Protein AF-A0A345RFU4-F1 (afdb_monomer_lite)

pLDDT: mean 73.64, std 19.82, range [38.19, 93.81]

Foldseek 3Di:
DDDDDDDDDDDDDDDDDDPDPDDDPDDPPPPPDDPDDPFDWWKKWKQAPVRDTDIDTDTDVLVVLVVQQLVVAQVADWCVVVPDPCSPVSVVVVVVRVFDKDWDWDADDPPDTDTTIGIHGNIHMDTDDPPPPPDD

Sequence (136 aa):
MDGGQMETPARRQPQPGLDGRYANAAGSSDIAQAAGRAKRAWLYHVTTECGELFTIEAEGRDTWALDQPREAGPKGCIPIKQPASRWSTYVHELRGMGIPINTEMFSYSGAYSGHHARYTLACDVSLSVLQERSAA

Structure (mmCIF, N/CA/C/O backbone):
data_AF-A0A345RFU4-F1
#
_entry.id   AF-A0A345RFU4-F1
#
loop_
_atom_site.group_PDB
_atom_site.id
_atom_site.type_symbol
_atom_site.label_atom_id
_atom_site.label_alt_id
_atom_site.label_comp_id
_atom_site.label_asym_id
_atom_site.label_entity_id
_atom_site.label_seq_id
_atom_site.pdbx_PDB_ins_code
_atom_site.Cartn_x
_atom_site.Cartn_y
_atom_site.Cartn_z
_atom_site.occupancy
_atom_site.B_iso_or_equiv
_atom_site.auth_seq_id
_atom_site.auth_comp_id
_atom_site.auth_asym_id
_atom_site.auth_atom_id
_atom_site.pdbx_PDB_model_num
ATOM 1 N N . MET A 1 1 ? 11.451 -22.404 -82.677 1.00 42.59 1 MET A N 1
ATOM 2 C CA . MET A 1 1 ? 11.634 -21.345 -81.663 1.00 42.59 1 MET A CA 1
ATOM 3 C C . MET A 1 1 ? 10.607 -21.645 -80.592 1.00 42.59 1 MET A C 1
ATOM 5 O O . MET A 1 1 ? 9.444 -21.321 -80.767 1.00 42.59 1 MET A O 1
ATOM 9 N N . ASP A 1 2 ? 11.018 -22.462 -79.627 1.00 45.69 2 ASP A N 1
ATOM 10 C CA . ASP A 1 2 ? 10.149 -23.149 -78.669 1.00 45.69 2 ASP A CA 1
ATOM 11 C C . ASP A 1 2 ? 9.950 -22.258 -77.436 1.00 45.69 2 ASP A C 1
ATOM 13 O O . ASP A 1 2 ? 10.921 -21.809 -76.823 1.00 45.69 2 ASP A O 1
ATOM 17 N N . GLY A 1 3 ? 8.697 -21.898 -77.161 1.00 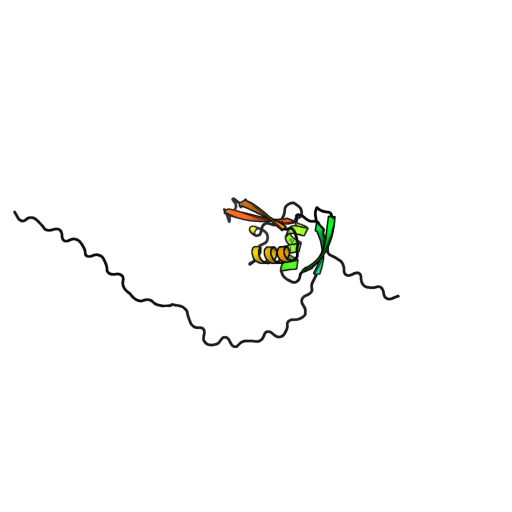43.09 3 GLY A N 1
ATOM 18 C CA . GLY A 1 3 ? 8.317 -21.013 -76.065 1.00 43.09 3 GLY A CA 1
ATOM 19 C C . GLY A 1 3 ? 8.277 -21.784 -74.752 1.00 43.09 3 GLY A C 1
ATOM 20 O O . GLY A 1 3 ? 7.376 -22.589 -74.537 1.00 43.09 3 GLY A O 1
ATOM 21 N N . GLY A 1 4 ? 9.244 -21.514 -73.875 1.00 41.91 4 GLY A N 1
ATOM 22 C CA . GLY A 1 4 ? 9.344 -22.130 -72.555 1.00 41.91 4 GLY A CA 1
ATOM 23 C C . GLY A 1 4 ? 8.130 -21.825 -71.676 1.00 41.91 4 GLY A C 1
ATOM 24 O O . GLY A 1 4 ? 7.918 -20.689 -71.253 1.00 41.91 4 GLY A O 1
ATOM 25 N N . GLN A 1 5 ? 7.350 -22.863 -71.385 1.00 47.44 5 GLN A N 1
ATOM 26 C CA . GLN A 1 5 ? 6.369 -22.889 -70.305 1.00 47.44 5 GLN A CA 1
ATOM 27 C C . GLN A 1 5 ? 7.110 -22.761 -68.965 1.00 47.44 5 GLN A C 1
ATOM 29 O O . GLN A 1 5 ? 7.959 -23.585 -68.633 1.00 47.44 5 GLN A O 1
ATOM 34 N N . MET A 1 6 ? 6.805 -21.714 -68.200 1.00 44.16 6 MET A N 1
ATOM 35 C CA . MET A 1 6 ? 7.296 -21.545 -66.835 1.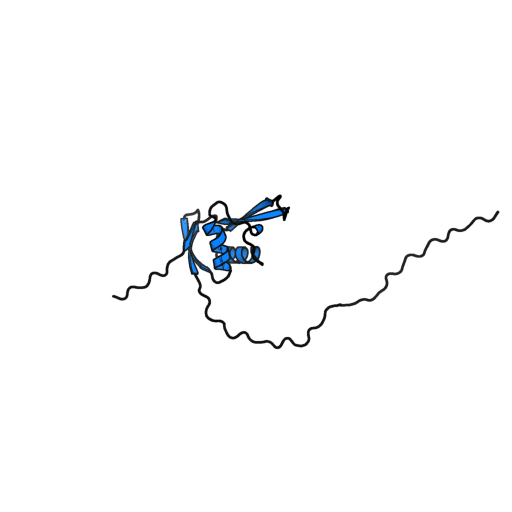00 44.16 6 MET A CA 1
ATOM 36 C C . MET A 1 6 ? 6.292 -22.213 -65.893 1.00 44.16 6 MET A C 1
ATOM 38 O O . MET A 1 6 ? 5.210 -21.681 -65.645 1.00 44.16 6 MET A O 1
ATOM 42 N N . GLU A 1 7 ? 6.622 -23.408 -65.406 1.00 46.38 7 GLU A N 1
ATOM 43 C CA . GLU A 1 7 ? 5.782 -24.106 -64.437 1.00 46.38 7 GLU A CA 1
ATOM 44 C C . GLU A 1 7 ? 5.755 -23.341 -63.106 1.00 46.38 7 GLU A C 1
ATOM 46 O O . GLU A 1 7 ? 6.780 -22.964 -62.536 1.00 46.38 7 GLU A O 1
ATOM 51 N N . THR A 1 8 ? 4.543 -23.080 -62.619 1.00 54.72 8 THR A N 1
ATOM 52 C CA . THR A 1 8 ? 4.282 -22.428 -61.332 1.00 54.72 8 THR A CA 1
ATOM 53 C C . THR A 1 8 ? 4.580 -23.422 -60.205 1.00 54.72 8 THR A C 1
ATOM 55 O O . THR A 1 8 ? 4.043 -24.531 -60.245 1.00 54.72 8 THR A O 1
ATOM 58 N N . PRO A 1 9 ? 5.377 -23.091 -59.170 1.00 49.75 9 PRO A N 1
ATOM 59 C CA . PRO A 1 9 ? 5.608 -24.035 -58.088 1.00 49.75 9 PRO A CA 1
ATOM 60 C C . PRO A 1 9 ? 4.321 -24.242 -57.283 1.00 49.75 9 PRO A C 1
ATOM 62 O O . PRO A 1 9 ? 3.679 -23.294 -56.825 1.00 49.75 9 PRO A O 1
ATOM 65 N N . ALA A 1 10 ? 3.962 -25.512 -57.107 1.00 47.50 10 ALA A N 1
ATOM 66 C CA . ALA A 1 10 ? 2.822 -25.947 -56.322 1.00 47.50 10 ALA A CA 1
ATOM 67 C C . ALA A 1 10 ? 2.855 -25.356 -54.901 1.00 47.50 10 ALA A C 1
ATOM 69 O O . ALA A 1 10 ? 3.868 -25.381 -54.196 1.00 47.50 10 ALA A O 1
ATOM 70 N N . ARG A 1 11 ? 1.700 -24.840 -54.472 1.00 42.56 11 ARG A N 1
ATOM 71 C CA . ARG A 1 11 ? 1.416 -24.368 -53.113 1.00 42.56 11 ARG A CA 1
ATOM 72 C C . ARG A 1 11 ? 1.774 -25.480 -52.117 1.00 42.56 11 ARG A C 1
ATOM 74 O O . ARG A 1 11 ? 1.175 -26.552 -52.157 1.00 42.56 11 ARG A O 1
ATOM 81 N N . ARG A 1 12 ? 2.761 -25.242 -51.242 1.00 44.19 12 ARG A N 1
ATOM 82 C CA . ARG A 1 12 ? 3.144 -26.195 -50.187 1.00 44.19 12 ARG A CA 1
ATOM 83 C C . ARG A 1 12 ? 1.913 -26.540 -49.344 1.00 44.19 12 ARG A C 1
ATOM 85 O O . ARG A 1 12 ? 1.294 -25.655 -48.757 1.00 44.19 12 ARG A O 1
ATOM 92 N N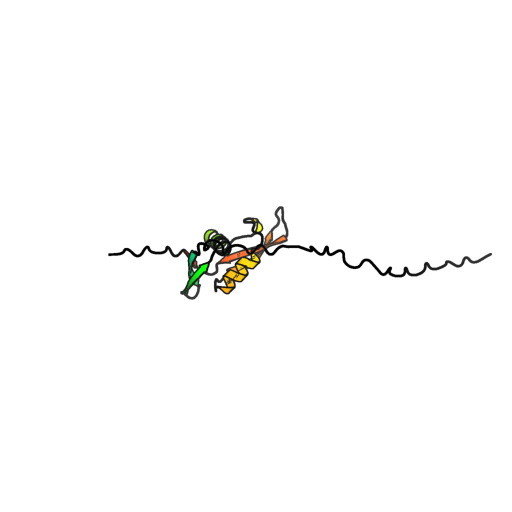 . GLN A 1 13 ? 1.579 -27.824 -49.303 1.00 45.38 13 GLN A N 1
ATOM 93 C CA . GLN A 1 13 ? 0.603 -28.402 -48.383 1.00 45.38 13 GLN A CA 1
ATOM 94 C C . GLN A 1 13 ? 1.076 -28.152 -46.933 1.00 45.38 13 GLN A C 1
ATOM 96 O O . GLN A 1 13 ? 2.264 -28.355 -46.658 1.00 45.38 13 GLN A O 1
ATOM 101 N N . PRO A 1 14 ? 0.211 -27.718 -45.998 1.00 46.22 14 PRO A N 1
ATOM 102 C CA . PRO A 1 14 ? 0.546 -27.718 -44.578 1.00 46.22 14 PRO A CA 1
ATOM 103 C C . PRO A 1 14 ? 0.763 -29.163 -44.119 1.00 46.22 14 PRO A C 1
ATOM 105 O O . PRO A 1 14 ? -0.099 -30.012 -44.331 1.00 46.22 14 PRO A O 1
ATOM 108 N N . GLN A 1 15 ? 1.912 -29.451 -43.508 1.00 45.50 15 GLN A N 1
ATOM 109 C CA . GLN A 1 15 ? 2.145 -30.741 -42.859 1.00 45.50 15 GLN A CA 1
ATOM 110 C C . GLN A 1 15 ? 1.264 -30.824 -41.601 1.00 45.50 15 GLN A C 1
ATOM 112 O O . GLN A 1 15 ? 1.359 -29.928 -40.758 1.00 45.50 15 GLN A O 1
ATOM 117 N N . PRO A 1 16 ? 0.416 -31.852 -41.439 1.00 45.69 16 PRO A N 1
ATOM 118 C CA . PRO A 1 16 ? -0.255 -32.102 -40.177 1.00 45.69 16 PRO A CA 1
ATOM 119 C C . PRO A 1 16 ? 0.680 -32.904 -39.264 1.00 45.69 16 PRO A C 1
ATOM 121 O O . PRO A 1 16 ? 1.239 -33.917 -39.677 1.00 45.69 16 PRO A O 1
ATOM 124 N N . GLY A 1 17 ? 0.822 -32.459 -38.017 1.00 44.56 17 GLY A N 1
ATOM 125 C CA . GLY A 1 17 ? 1.398 -33.266 -36.942 1.00 44.56 17 GLY A CA 1
ATOM 126 C C . GLY A 1 17 ? 2.680 -32.706 -36.337 1.00 44.56 17 GLY A C 1
ATOM 127 O O . GLY A 1 17 ? 3.773 -32.955 -36.830 1.00 44.56 17 GLY A O 1
ATOM 128 N N . LEU A 1 18 ? 2.520 -32.023 -35.205 1.00 46.00 18 LEU A N 1
ATOM 129 C CA . LEU A 1 18 ? 3.391 -32.132 -34.032 1.00 46.00 18 LEU A CA 1
ATOM 130 C C . LEU A 1 18 ? 2.539 -31.705 -32.829 1.00 46.00 18 LEU A C 1
ATOM 132 O O . LEU A 1 18 ? 2.665 -30.604 -32.295 1.00 46.00 18 LEU A O 1
ATOM 136 N N . ASP A 1 19 ? 1.598 -32.577 -32.470 1.00 38.19 19 ASP A N 1
ATOM 137 C CA . ASP A 1 19 ? 0.805 -32.452 -31.255 1.00 38.19 19 ASP A CA 1
ATOM 138 C C . ASP A 1 19 ? 1.714 -32.449 -30.017 1.00 38.19 19 ASP A C 1
ATOM 140 O O . ASP A 1 19 ? 2.583 -33.303 -29.847 1.00 38.19 19 ASP A O 1
ATOM 144 N N . GLY A 1 20 ? 1.486 -31.460 -29.152 1.00 42.88 20 GLY A N 1
ATOM 145 C CA . GLY A 1 20 ? 1.653 -31.567 -27.705 1.00 42.88 20 GLY A CA 1
ATOM 146 C C . GLY A 1 20 ? 3.032 -31.959 -27.173 1.00 42.88 20 GLY A C 1
ATOM 147 O O . GLY A 1 20 ? 3.215 -33.058 -26.661 1.00 42.88 20 GLY A O 1
ATOM 148 N N . ARG A 1 21 ? 3.970 -31.006 -27.107 1.00 46.03 21 ARG A N 1
ATOM 149 C CA . ARG A 1 21 ? 5.083 -31.078 -26.140 1.00 46.03 21 ARG A CA 1
ATOM 150 C C . ARG A 1 21 ? 4.662 -30.486 -24.792 1.00 46.03 21 ARG A C 1
ATOM 152 O O . ARG A 1 21 ? 5.194 -29.467 -24.367 1.00 46.03 21 ARG A O 1
ATOM 159 N N . TYR A 1 22 ? 3.720 -31.139 -24.119 1.00 39.00 22 TYR A N 1
ATOM 160 C CA . TYR A 1 22 ? 3.527 -30.964 -22.679 1.00 39.00 22 TYR A CA 1
ATOM 161 C C . TYR A 1 22 ? 3.946 -32.265 -22.004 1.00 39.00 22 TYR A C 1
ATOM 163 O O . TYR A 1 22 ? 3.342 -33.314 -22.213 1.00 39.00 22 TYR A O 1
ATOM 171 N N . ALA A 1 23 ? 5.037 -32.211 -21.245 1.00 44.31 23 ALA A N 1
ATOM 172 C CA . ALA A 1 23 ? 5.458 -33.327 -20.417 1.00 44.31 23 ALA A CA 1
ATOM 173 C C . ALA A 1 23 ? 4.390 -33.558 -19.336 1.00 44.31 23 ALA A C 1
ATOM 175 O O . ALA A 1 23 ? 4.177 -32.698 -18.484 1.00 44.31 23 ALA A O 1
ATOM 176 N N . ASN A 1 24 ? 3.717 -34.708 -19.368 1.00 46.81 24 ASN A N 1
ATOM 177 C CA . ASN A 1 24 ? 2.888 -35.153 -18.253 1.00 46.81 24 ASN A CA 1
ATOM 178 C C . ASN A 1 24 ? 3.825 -35.569 -17.112 1.00 46.81 24 ASN A C 1
ATOM 180 O O . ASN A 1 24 ? 4.429 -36.640 -17.163 1.00 46.81 24 ASN A O 1
ATOM 184 N N . ALA A 1 25 ? 3.973 -34.719 -16.095 1.00 45.19 25 ALA A N 1
ATOM 185 C CA . ALA A 1 25 ? 4.625 -35.098 -14.848 1.00 45.19 25 ALA A CA 1
ATOM 186 C C . ALA A 1 25 ? 3.690 -36.041 -14.073 1.00 45.19 25 ALA A C 1
ATOM 188 O O . ALA A 1 25 ? 2.876 -35.613 -13.258 1.00 45.19 25 ALA A O 1
ATOM 189 N N . ALA A 1 26 ? 3.772 -37.339 -14.366 1.00 44.00 26 ALA A N 1
ATOM 190 C CA . ALA A 1 26 ? 3.196 -38.362 -13.510 1.00 44.00 26 ALA A CA 1
ATOM 191 C C . ALA A 1 26 ? 4.005 -38.405 -12.205 1.00 44.00 26 ALA A C 1
ATOM 193 O O . ALA A 1 26 ? 5.157 -38.833 -12.199 1.00 44.00 26 ALA A O 1
ATOM 194 N N . GLY A 1 27 ? 3.394 -37.938 -11.115 1.00 49.78 27 GLY A N 1
ATOM 195 C CA . GLY A 1 27 ? 3.927 -38.079 -9.762 1.00 49.78 27 GLY A CA 1
ATOM 196 C C . GLY A 1 27 ? 4.447 -36.788 -9.136 1.00 49.78 27 GLY A C 1
ATOM 197 O O . GLY A 1 27 ? 5.622 -36.695 -8.798 1.00 49.78 27 GLY A O 1
ATOM 198 N N . SER A 1 28 ? 3.572 -35.813 -8.887 1.00 43.53 28 SER A N 1
ATOM 199 C CA . SER A 1 28 ? 3.746 -34.979 -7.696 1.00 43.53 28 SER A CA 1
ATOM 200 C C . SER A 1 28 ? 3.008 -35.672 -6.559 1.00 43.53 28 SER A C 1
ATOM 202 O O . SER A 1 28 ? 1.784 -35.588 -6.472 1.00 43.53 28 SER A O 1
ATOM 204 N N . SER A 1 29 ? 3.730 -36.408 -5.715 1.00 46.56 29 SER A N 1
ATOM 205 C CA . SER A 1 29 ? 3.195 -36.771 -4.406 1.00 46.56 29 SER A CA 1
ATOM 206 C C . SER A 1 29 ? 2.767 -35.475 -3.725 1.00 46.56 29 SER A C 1
ATOM 208 O O . SER A 1 29 ? 3.587 -34.570 -3.562 1.00 46.56 29 SER A O 1
ATOM 210 N N . ASP A 1 30 ? 1.481 -35.370 -3.407 1.00 43.06 30 ASP A N 1
ATOM 211 C CA . ASP A 1 30 ? 0.898 -34.263 -2.662 1.00 43.06 30 ASP A CA 1
ATOM 212 C C . ASP A 1 30 ? 1.524 -34.274 -1.260 1.00 43.06 30 ASP A C 1
ATOM 214 O O . ASP A 1 30 ? 1.092 -34.990 -0.354 1.00 43.06 30 ASP A O 1
ATOM 218 N N . ILE A 1 31 ? 2.659 -33.584 -1.108 1.00 49.12 31 ILE A N 1
ATOM 219 C CA . ILE A 1 31 ? 3.227 -33.318 0.206 1.00 49.12 31 ILE A CA 1
ATOM 220 C C . ILE A 1 31 ? 2.309 -32.269 0.812 1.00 49.12 31 ILE A C 1
ATOM 222 O O . ILE A 1 31 ? 2.498 -31.072 0.590 1.00 49.12 31 ILE A O 1
ATOM 226 N N . ALA A 1 32 ? 1.318 -32.735 1.571 1.00 44.53 32 ALA A N 1
ATOM 227 C CA . ALA A 1 32 ? 0.520 -31.886 2.434 1.00 44.53 32 ALA A CA 1
ATOM 228 C C . ALA A 1 32 ? 1.487 -31.030 3.261 1.00 44.53 32 ALA A C 1
ATOM 230 O O . ALA A 1 32 ? 2.219 -31.533 4.119 1.00 44.53 32 ALA A O 1
ATOM 231 N N . GLN A 1 33 ? 1.546 -29.735 2.951 1.00 52.47 33 GLN A N 1
ATOM 232 C CA . GLN A 1 33 ? 2.335 -28.797 3.728 1.00 52.47 33 GLN A CA 1
ATOM 233 C C . GLN A 1 33 ? 1.724 -28.793 5.127 1.00 52.47 33 GLN A C 1
ATOM 235 O O . GLN A 1 33 ? 0.577 -28.384 5.303 1.00 52.47 33 GLN A O 1
ATOM 240 N N . ALA A 1 34 ? 2.467 -29.307 6.112 1.00 47.50 34 ALA A N 1
ATOM 241 C CA . ALA A 1 34 ? 2.091 -29.204 7.514 1.00 47.50 34 ALA A CA 1
ATOM 242 C C . ALA A 1 34 ? 1.674 -27.755 7.792 1.00 47.50 34 ALA A C 1
ATOM 244 O O . ALA A 1 34 ? 2.396 -26.841 7.386 1.00 47.50 34 ALA A O 1
ATOM 245 N N . ALA A 1 35 ? 0.509 -27.560 8.420 1.00 54.19 35 ALA A N 1
ATOM 246 C CA . ALA A 1 35 ? -0.047 -26.242 8.704 1.00 54.19 35 ALA A CA 1
ATOM 247 C C . ALA A 1 35 ? 1.049 -25.351 9.302 1.00 54.19 35 ALA A C 1
ATOM 249 O O . ALA A 1 35 ? 1.531 -25.585 10.413 1.00 54.19 35 ALA A O 1
ATOM 250 N N . GLY A 1 36 ? 1.520 -24.400 8.493 1.00 48.62 36 GLY A N 1
ATOM 251 C CA . GLY A 1 36 ? 2.658 -23.569 8.839 1.00 48.62 36 GLY A CA 1
ATOM 252 C C . GLY A 1 36 ? 2.377 -22.803 10.125 1.00 48.62 36 GLY A C 1
ATOM 253 O O . GLY A 1 36 ? 1.237 -22.443 10.412 1.00 48.62 36 GLY A O 1
ATOM 254 N N . ARG A 1 37 ? 3.434 -22.541 10.899 1.00 56.06 37 ARG A N 1
ATOM 255 C CA . ARG A 1 37 ? 3.410 -21.618 12.041 1.00 56.06 37 ARG A CA 1
ATOM 256 C C . ARG A 1 37 ? 2.585 -20.377 11.684 1.00 56.06 37 ARG A C 1
ATOM 258 O O . ARG A 1 37 ? 2.861 -19.767 10.651 1.00 56.06 37 ARG A O 1
ATOM 265 N N . ALA A 1 38 ? 1.628 -20.012 12.543 1.00 59.59 38 ALA A N 1
ATOM 266 C CA . ALA A 1 38 ? 0.803 -18.816 12.379 1.00 59.59 38 ALA A CA 1
ATOM 267 C C . ALA A 1 38 ? 1.685 -17.630 11.965 1.00 59.59 38 ALA A C 1
ATOM 269 O O . ALA A 1 38 ? 2.653 -17.284 12.657 1.00 59.59 38 ALA A O 1
ATOM 270 N N . LYS A 1 39 ? 1.408 -17.074 10.784 1.00 60.22 39 LYS A N 1
ATOM 271 C CA . LYS A 1 39 ? 2.145 -15.922 10.276 1.00 60.22 39 LYS A CA 1
ATOM 272 C C . LYS A 1 39 ? 1.839 -14.740 11.194 1.00 60.22 39 LYS A C 1
ATOM 274 O O . LYS A 1 39 ? 0.725 -14.592 11.686 1.00 60.22 39 LYS A O 1
ATOM 279 N N . ARG A 1 40 ? 2.849 -13.915 11.470 1.00 69.75 40 ARG A N 1
ATOM 280 C CA . ARG A 1 40 ? 2.654 -12.690 12.253 1.00 69.75 40 ARG A CA 1
ATOM 281 C C . ARG A 1 40 ? 1.886 -11.701 11.374 1.00 69.75 40 ARG A C 1
ATOM 283 O O . ARG A 1 40 ? 2.464 -11.185 10.418 1.00 69.75 40 ARG A O 1
ATOM 290 N N . ALA A 1 41 ? 0.610 -11.497 11.682 1.00 80.88 41 ALA A N 1
ATOM 291 C CA . ALA A 1 41 ? -0.196 -10.433 11.105 1.00 80.88 41 ALA A CA 1
ATOM 292 C C . ALA A 1 41 ? 0.148 -9.104 11.789 1.00 80.88 41 ALA A C 1
ATOM 294 O O . ALA A 1 41 ? 0.394 -9.059 12.998 1.00 80.88 41 ALA A O 1
ATOM 295 N N . TRP A 1 42 ? 0.202 -8.041 10.997 1.00 86.50 42 TRP A N 1
ATOM 296 C CA . TRP A 1 42 ? 0.391 -6.675 11.462 1.00 86.50 42 TRP A CA 1
ATOM 297 C C . TRP A 1 42 ? -0.920 -5.919 11.327 1.00 86.50 42 TRP A C 1
ATOM 299 O O . TRP A 1 42 ? -1.593 -6.014 10.300 1.00 86.50 42 TRP A O 1
ATOM 309 N N . LEU A 1 43 ? -1.256 -5.170 12.373 1.00 91.06 43 LEU A N 1
ATOM 310 C CA . LEU A 1 43 ? -2.457 -4.357 12.436 1.00 91.06 43 LEU A CA 1
ATOM 311 C C . LEU A 1 43 ? -2.111 -2.930 12.002 1.00 91.06 43 LEU A C 1
ATOM 313 O O . LEU A 1 43 ? -1.185 -2.321 12.544 1.00 91.06 43 LEU A O 1
ATOM 317 N N . TYR A 1 44 ? -2.852 -2.390 11.042 1.00 89.88 44 TYR A N 1
ATOM 318 C CA . TYR A 1 44 ? -2.663 -1.032 10.539 1.00 89.88 44 TYR A CA 1
ATOM 319 C C . TYR A 1 44 ? -3.932 -0.216 10.735 1.00 89.88 44 TYR A C 1
ATOM 321 O O . TYR A 1 44 ? -5.029 -0.694 10.457 1.00 89.88 44 TYR A O 1
ATOM 329 N N . HIS A 1 45 ? -3.769 1.028 11.171 1.00 91.38 45 HIS A N 1
ATOM 330 C CA . HIS A 1 45 ? -4.809 2.044 11.122 1.00 91.38 45 HIS A CA 1
ATOM 331 C C . HIS A 1 45 ? -4.671 2.827 9.822 1.00 91.38 45 HIS A C 1
ATOM 333 O O . HIS A 1 45 ? -3.611 3.391 9.539 1.00 91.38 45 HIS A O 1
ATOM 339 N N . VAL A 1 46 ? -5.743 2.851 9.043 1.00 90.50 46 VAL A N 1
ATOM 340 C CA . VAL A 1 46 ? -5.821 3.555 7.768 1.00 90.50 46 VAL A CA 1
ATOM 341 C C . VAL A 1 46 ? -6.766 4.732 7.942 1.00 90.50 46 VAL A C 1
ATOM 343 O O . VAL A 1 46 ? -7.927 4.540 8.296 1.00 90.50 46 VAL A O 1
ATOM 346 N N . THR A 1 47 ? -6.261 5.940 7.699 1.00 91.38 47 THR A N 1
ATOM 347 C CA . THR A 1 47 ? -7.058 7.171 7.697 1.00 91.38 47 THR A CA 1
ATOM 348 C C . THR A 1 47 ? -7.212 7.649 6.263 1.00 91.38 47 THR A C 1
ATOM 350 O O . THR A 1 47 ? -6.234 8.049 5.624 1.00 91.38 47 THR A O 1
ATOM 353 N N . THR A 1 48 ? -8.431 7.587 5.736 1.00 88.62 48 THR A N 1
ATOM 354 C CA . THR A 1 48 ? -8.723 8.060 4.378 1.00 88.62 48 THR A CA 1
ATOM 355 C C . THR A 1 48 ? -8.746 9.585 4.308 1.00 88.62 48 THR A C 1
ATOM 357 O O . THR A 1 48 ? -8.871 10.276 5.320 1.00 88.62 48 THR A O 1
ATOM 360 N N . GLU A 1 49 ? -8.676 10.126 3.091 1.00 81.81 49 GLU A N 1
ATOM 361 C CA . GLU A 1 49 ? -8.822 11.564 2.828 1.00 81.81 49 GLU A CA 1
ATOM 362 C C . GLU A 1 49 ? -10.153 12.151 3.338 1.00 81.81 49 GLU A C 1
ATOM 364 O O . GLU A 1 49 ? -10.207 13.313 3.734 1.00 81.81 49 GLU A O 1
ATOM 369 N N . CYS A 1 50 ? -11.209 11.335 3.404 1.00 77.62 50 CYS A N 1
ATOM 370 C CA . CYS A 1 50 ? -12.515 11.715 3.946 1.00 77.62 50 CYS A CA 1
ATOM 371 C C . CYS A 1 50 ? -12.576 11.668 5.486 1.00 77.62 50 CYS A C 1
ATOM 373 O O . CYS A 1 50 ? -13.624 11.962 6.059 1.00 77.62 50 CYS A O 1
ATOM 375 N N . GLY A 1 51 ? -11.485 11.285 6.160 1.00 80.56 51 GLY A N 1
ATOM 376 C CA . GLY A 1 51 ? -11.421 11.148 7.616 1.00 80.56 51 GLY A CA 1
ATOM 377 C C . GLY A 1 51 ? -12.003 9.840 8.156 1.00 80.56 51 GLY A C 1
ATOM 378 O O . GLY A 1 51 ? -12.198 9.718 9.365 1.00 80.56 51 GLY A O 1
ATOM 379 N N . GLU A 1 52 ? -12.283 8.858 7.295 1.00 87.06 52 GLU A N 1
ATOM 380 C CA . GLU A 1 52 ? -12.680 7.523 7.743 1.00 87.06 52 GLU A CA 1
ATOM 381 C C . GLU A 1 52 ? -11.456 6.790 8.291 1.00 87.06 52 GLU A C 1
ATOM 383 O O . GLU A 1 52 ? -10.439 6.663 7.606 1.00 87.06 52 GLU A O 1
ATOM 388 N N . LEU A 1 53 ? -11.568 6.317 9.531 1.00 89.25 53 LEU A N 1
ATOM 389 C CA . LEU A 1 53 ? -10.548 5.523 10.197 1.00 89.25 53 LEU A CA 1
ATOM 390 C C . LEU A 1 53 ? -11.020 4.075 10.266 1.00 89.25 53 LEU A C 1
ATOM 392 O O . LEU A 1 53 ? -12.020 3.780 10.923 1.00 89.25 53 LEU A O 1
ATOM 396 N N . PHE A 1 54 ? -10.275 3.175 9.638 1.00 89.69 54 PHE A N 1
ATOM 397 C CA . PHE A 1 54 ? -10.524 1.742 9.735 1.00 89.69 54 PHE A CA 1
ATOM 398 C C . PHE A 1 54 ? -9.230 0.973 9.963 1.00 89.69 54 PHE A C 1
ATOM 400 O O . PHE A 1 54 ? -8.122 1.479 9.771 1.00 89.69 54 PHE A O 1
ATOM 407 N N . THR A 1 55 ? -9.389 -0.268 10.404 1.00 90.94 55 THR A N 1
ATOM 408 C CA . THR A 1 55 ? -8.275 -1.140 10.747 1.00 90.94 55 THR A CA 1
ATOM 409 C C . THR A 1 55 ? -8.203 -2.294 9.769 1.00 90.94 55 THR A C 1
ATOM 411 O O . THR A 1 55 ? -9.224 -2.899 9.446 1.00 90.94 55 THR A O 1
ATOM 414 N N . ILE A 1 56 ? -6.990 -2.621 9.338 1.00 90.12 56 ILE A N 1
ATOM 415 C CA . ILE A 1 56 ? -6.721 -3.796 8.512 1.00 90.12 56 ILE A CA 1
ATOM 416 C C . ILE A 1 56 ? -5.662 -4.672 9.163 1.00 90.12 56 ILE A C 1
ATOM 418 O O . ILE A 1 56 ? -4.773 -4.189 9.869 1.00 90.12 56 ILE A O 1
ATOM 422 N N . GLU A 1 57 ? -5.730 -5.960 8.861 1.00 90.69 57 GLU A N 1
ATOM 423 C CA . GLU A 1 57 ? -4.676 -6.917 9.162 1.00 90.69 57 GLU A CA 1
ATOM 424 C C . GLU A 1 57 ? -4.000 -7.318 7.855 1.00 90.69 57 GLU A C 1
ATOM 426 O O . GLU A 1 57 ? -4.661 -7.767 6.922 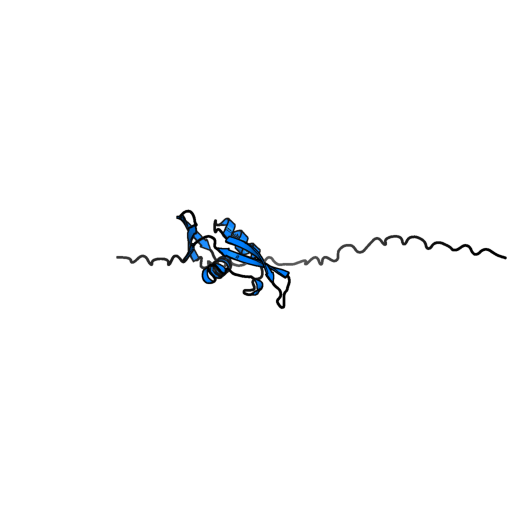1.00 90.69 57 GLU A O 1
ATOM 431 N N . ALA A 1 58 ? -2.680 -7.159 7.787 1.00 87.56 58 ALA A N 1
ATOM 432 C CA . ALA A 1 58 ? -1.886 -7.634 6.661 1.00 87.56 58 ALA A CA 1
ATOM 433 C C . ALA A 1 58 ? -0.800 -8.585 7.162 1.00 87.56 58 ALA A C 1
ATOM 435 O O . ALA A 1 58 ? -0.152 -8.330 8.182 1.00 87.56 58 ALA A O 1
ATOM 436 N N . GLU A 1 59 ? -0.564 -9.669 6.428 1.00 87.00 59 GLU A N 1
ATOM 437 C CA . GLU A 1 59 ? 0.439 -10.673 6.775 1.00 87.00 59 GLU A CA 1
ATOM 438 C C . GLU A 1 59 ? 1.490 -10.868 5.675 1.00 87.00 59 GLU A C 1
ATOM 440 O O . GLU A 1 59 ? 1.259 -10.676 4.481 1.00 87.00 59 GLU A O 1
ATOM 445 N N . GLY A 1 60 ? 2.683 -11.304 6.082 1.00 87.19 60 GLY A N 1
ATOM 446 C CA . GLY A 1 60 ? 3.719 -11.770 5.166 1.00 87.19 60 GLY A CA 1
ATOM 447 C C . GLY A 1 60 ? 4.134 -10.740 4.109 1.00 87.19 60 GLY A C 1
ATOM 448 O O . GLY A 1 60 ? 4.845 -9.781 4.405 1.00 87.19 60 GLY A O 1
ATOM 449 N N . ARG A 1 61 ? 3.792 -11.011 2.843 1.00 88.25 61 ARG A N 1
ATOM 450 C CA . ARG A 1 61 ? 4.227 -10.193 1.699 1.00 88.25 61 ARG A CA 1
ATOM 451 C C . ARG A 1 61 ? 3.343 -8.972 1.463 1.00 88.25 61 ARG A C 1
ATOM 453 O O . ARG A 1 61 ? 3.867 -7.990 0.941 1.00 88.25 61 ARG A O 1
ATOM 460 N N . ASP A 1 62 ? 2.097 -8.994 1.918 1.00 88.12 62 ASP A N 1
ATOM 461 C CA . ASP A 1 62 ? 1.196 -7.843 1.815 1.00 88.12 62 ASP A CA 1
ATOM 462 C C . ASP A 1 62 ? 1.619 -6.752 2.792 1.00 88.12 62 ASP A C 1
ATOM 464 O O . ASP A 1 62 ? 1.700 -5.588 2.412 1.00 88.12 62 ASP A O 1
ATOM 468 N N . THR A 1 63 ? 2.030 -7.148 4.004 1.00 90.00 63 THR A N 1
ATOM 469 C CA . THR A 1 63 ? 2.699 -6.272 4.981 1.00 90.00 63 THR A CA 1
ATOM 470 C C . THR A 1 63 ? 3.881 -5.547 4.336 1.00 90.00 63 THR A C 1
ATOM 472 O O . THR A 1 63 ? 3.970 -4.323 4.367 1.00 90.00 63 THR A O 1
ATOM 475 N N . TRP A 1 64 ? 4.772 -6.305 3.685 1.00 89.06 64 TRP A N 1
ATOM 476 C CA . TRP A 1 64 ? 5.941 -5.734 3.018 1.00 89.06 64 TRP A CA 1
ATOM 477 C C . TRP A 1 64 ? 5.539 -4.761 1.902 1.00 89.06 64 TRP A C 1
ATOM 479 O O . TRP A 1 64 ? 6.099 -3.668 1.817 1.00 89.06 64 TRP A O 1
ATOM 489 N N . ALA A 1 65 ? 4.567 -5.144 1.068 1.00 90.75 65 ALA A N 1
ATOM 490 C CA . ALA A 1 65 ? 4.099 -4.341 -0.057 1.00 90.75 65 ALA A CA 1
ATOM 491 C C . ALA A 1 65 ? 3.358 -3.068 0.379 1.00 90.75 65 ALA A C 1
ATOM 493 O O . ALA A 1 65 ? 3.386 -2.090 -0.365 1.00 90.75 65 ALA A O 1
ATOM 494 N N . LEU A 1 66 ? 2.735 -3.067 1.562 1.00 90.50 66 LEU A N 1
ATOM 495 C CA . LEU A 1 66 ? 2.113 -1.895 2.179 1.00 90.50 66 LEU A CA 1
ATOM 496 C C . LEU A 1 66 ? 3.151 -0.963 2.817 1.00 90.50 66 LEU A C 1
ATOM 498 O O . LEU A 1 66 ? 3.056 0.257 2.672 1.00 90.50 66 LEU A O 1
ATOM 502 N N . ASP A 1 67 ? 4.172 -1.519 3.471 1.00 89.94 67 ASP A N 1
ATOM 503 C CA . ASP A 1 67 ? 5.229 -0.725 4.103 1.00 89.94 67 ASP A CA 1
ATOM 504 C C . ASP A 1 67 ? 6.065 0.053 3.085 1.00 89.94 67 ASP A C 1
ATOM 506 O O . ASP A 1 67 ? 6.422 1.201 3.334 1.00 89.94 67 ASP A O 1
ATOM 510 N N . GLN A 1 68 ? 6.326 -0.519 1.909 1.00 91.00 68 GLN A N 1
ATOM 511 C CA . GLN A 1 68 ? 7.132 0.142 0.882 1.00 91.00 68 GLN A CA 1
ATOM 512 C C . GLN A 1 68 ? 6.592 1.533 0.456 1.00 91.00 68 GLN A C 1
ATOM 514 O O . GLN A 1 68 ? 7.344 2.510 0.529 1.00 91.00 68 GLN A O 1
ATOM 519 N N . PRO A 1 69 ? 5.329 1.692 0.001 1.00 89.56 69 PRO A N 1
ATOM 520 C CA . PRO A 1 69 ? 4.776 3.002 -0.329 1.00 89.56 69 PRO A CA 1
ATOM 521 C C . PRO A 1 69 ? 4.496 3.857 0.917 1.00 89.56 69 PRO A C 1
ATOM 523 O O . PRO A 1 69 ? 4.582 5.078 0.811 1.00 89.56 69 PRO A O 1
ATOM 526 N N . ARG A 1 70 ? 4.232 3.256 2.089 1.00 89.69 70 ARG A N 1
ATOM 527 C CA . ARG A 1 70 ? 4.091 3.981 3.366 1.00 89.69 70 ARG A CA 1
ATOM 528 C C . ARG A 1 70 ? 5.381 4.708 3.745 1.00 89.69 70 ARG A C 1
ATOM 530 O O . ARG A 1 70 ? 5.352 5.900 4.030 1.00 89.69 70 ARG A O 1
ATOM 537 N N . GLU A 1 71 ? 6.519 4.019 3.694 1.00 88.81 71 GLU A N 1
ATOM 538 C CA . GLU A 1 71 ? 7.841 4.591 3.984 1.00 88.81 71 GLU A CA 1
ATOM 539 C C . GLU A 1 71 ? 8.308 5.565 2.896 1.00 88.81 71 GLU A C 1
ATOM 541 O O . GLU A 1 71 ? 8.970 6.563 3.187 1.00 88.81 71 GLU A O 1
ATOM 546 N N . ALA A 1 72 ? 7.947 5.308 1.636 1.00 87.38 72 ALA A N 1
ATOM 547 C CA . ALA A 1 72 ? 8.235 6.225 0.536 1.00 87.38 72 ALA A CA 1
ATOM 548 C C . ALA A 1 72 ? 7.383 7.511 0.583 1.00 87.38 72 ALA A C 1
ATOM 550 O O . ALA A 1 72 ? 7.759 8.528 -0.021 1.00 87.38 72 ALA A O 1
ATOM 551 N N . GLY A 1 73 ? 6.244 7.469 1.280 1.00 87.31 73 GLY A N 1
ATOM 552 C CA . GLY A 1 73 ? 5.301 8.571 1.421 1.00 87.31 73 GLY A CA 1
ATOM 553 C C . GLY A 1 73 ? 4.810 9.096 0.062 1.00 87.31 73 GLY A C 1
ATOM 554 O O . GLY A 1 73 ? 4.554 8.308 -0.853 1.00 87.31 73 GLY A O 1
ATOM 555 N N . PRO A 1 74 ? 4.724 10.426 -0.139 1.00 84.94 74 PRO A N 1
ATOM 556 C CA . PRO A 1 74 ? 4.135 11.011 -1.349 1.00 84.94 74 PRO A CA 1
ATOM 557 C C . PRO A 1 74 ? 4.939 10.731 -2.627 1.00 84.94 74 PRO A C 1
ATOM 559 O O . PRO A 1 74 ? 4.419 10.870 -3.731 1.00 84.94 74 PRO A O 1
ATOM 562 N N . LYS A 1 75 ? 6.212 10.324 -2.512 1.00 86.12 75 LYS A N 1
ATOM 563 C CA . LYS A 1 75 ? 7.018 9.925 -3.678 1.00 86.12 75 LYS A CA 1
ATOM 564 C C . LYS A 1 75 ? 6.554 8.590 -4.262 1.00 86.12 75 LYS A C 1
ATOM 566 O O . LYS A 1 75 ? 6.798 8.336 -5.444 1.00 86.12 75 LYS A O 1
ATOM 571 N N . GLY A 1 76 ? 5.919 7.759 -3.437 1.00 86.75 76 GLY A N 1
ATOM 572 C CA . GLY A 1 76 ? 5.509 6.410 -3.785 1.00 86.75 76 GLY A CA 1
ATOM 573 C C . GLY A 1 76 ? 6.671 5.456 -4.032 1.00 86.75 76 GLY A C 1
ATOM 574 O O . GLY A 1 76 ? 7.849 5.824 -4.051 1.00 86.75 76 GLY A O 1
ATOM 575 N N . CYS A 1 77 ? 6.318 4.200 -4.259 1.00 86.81 77 CYS A N 1
ATOM 576 C CA . CYS A 1 77 ? 7.252 3.144 -4.603 1.00 86.81 77 CYS A CA 1
ATOM 577 C C . CYS A 1 77 ? 7.185 2.824 -6.103 1.00 86.81 77 CYS A C 1
ATOM 579 O O . CYS A 1 77 ? 6.110 2.807 -6.701 1.00 86.81 77 CYS A O 1
ATOM 581 N N . ILE A 1 78 ? 8.344 2.546 -6.709 1.00 87.75 78 ILE A N 1
ATOM 582 C CA . ILE A 1 78 ? 8.432 1.974 -8.056 1.00 87.75 78 ILE A CA 1
ATOM 583 C C . ILE A 1 78 ? 9.026 0.555 -7.977 1.00 87.75 78 ILE A C 1
ATOM 585 O O . ILE A 1 78 ? 10.145 0.402 -7.472 1.00 87.75 78 ILE A O 1
ATOM 589 N N . PRO A 1 79 ? 8.346 -0.480 -8.513 1.00 83.25 79 PRO A N 1
ATOM 590 C CA . PRO A 1 79 ? 8.795 -1.875 -8.452 1.00 83.25 79 PRO A CA 1
ATOM 591 C C . PRO A 1 79 ? 10.209 -2.106 -8.973 1.00 83.25 79 PRO A C 1
ATOM 593 O O . PRO A 1 79 ? 10.935 -2.946 -8.458 1.00 83.25 79 PRO A O 1
ATOM 596 N N . ILE A 1 80 ? 10.626 -1.327 -9.971 1.00 82.81 80 ILE A N 1
ATOM 597 C CA . ILE A 1 80 ? 11.967 -1.412 -10.554 1.00 82.81 80 ILE A CA 1
ATOM 598 C C . ILE A 1 80 ? 13.090 -1.115 -9.544 1.00 82.81 80 ILE A C 1
ATOM 600 O O . ILE A 1 80 ? 14.191 -1.639 -9.689 1.00 82.81 80 ILE A O 1
ATOM 604 N N . LYS A 1 81 ? 12.833 -0.295 -8.515 1.00 80.12 81 LYS A N 1
ATOM 605 C CA . LYS A 1 81 ? 13.807 -0.007 -7.445 1.00 80.12 81 LYS A CA 1
ATOM 606 C C . LYS A 1 81 ? 13.688 -0.963 -6.261 1.00 80.12 81 LYS A C 1
ATOM 608 O O . LYS A 1 81 ? 14.650 -1.115 -5.517 1.00 80.12 81 LYS A O 1
ATOM 613 N N . GLN A 1 82 ? 12.527 -1.583 -6.084 1.00 79.44 82 GLN A N 1
ATOM 614 C CA . GLN A 1 82 ? 12.234 -2.510 -4.993 1.00 79.44 82 GLN A CA 1
ATOM 615 C C . GLN A 1 82 ? 11.640 -3.795 -5.578 1.00 79.44 82 GLN A C 1
ATOM 617 O O . GLN A 1 82 ? 10.428 -4.004 -5.519 1.00 79.44 82 GLN A O 1
ATOM 622 N N . PRO A 1 83 ? 12.463 -4.641 -6.217 1.00 74.94 83 PRO A N 1
ATOM 623 C CA . PRO A 1 83 ? 11.958 -5.756 -7.000 1.00 74.94 83 PRO A CA 1
ATOM 624 C C . PRO A 1 83 ? 11.272 -6.797 -6.112 1.00 74.94 83 PRO A C 1
ATOM 626 O O . PRO A 1 83 ? 11.854 -7.326 -5.167 1.00 74.94 83 PRO A O 1
ATOM 629 N N . ALA A 1 84 ? 10.035 -7.136 -6.468 1.00 76.19 84 ALA A N 1
ATOM 630 C CA . ALA A 1 84 ? 9.318 -8.296 -5.959 1.00 76.19 84 ALA A CA 1
ATOM 631 C C . ALA A 1 84 ? 8.574 -8.973 -7.108 1.00 76.19 84 ALA A C 1
ATOM 633 O O . ALA A 1 84 ? 8.155 -8.321 -8.064 1.00 76.19 84 ALA A O 1
ATOM 634 N N . SER A 1 85 ? 8.397 -10.290 -7.008 1.00 72.25 85 SER A N 1
ATOM 635 C CA . SER A 1 85 ? 7.864 -11.105 -8.103 1.00 72.25 85 SER A CA 1
ATOM 636 C C . SER A 1 85 ? 6.408 -10.796 -8.470 1.00 72.25 85 SER A C 1
ATOM 638 O O . SER A 1 85 ? 5.997 -11.146 -9.572 1.00 72.25 85 SER A O 1
ATOM 640 N N . ARG A 1 86 ? 5.618 -10.173 -7.578 1.00 86.12 86 ARG A N 1
ATOM 641 C CA . ARG A 1 86 ? 4.160 -10.003 -7.753 1.00 86.12 86 ARG A CA 1
ATOM 642 C C . ARG A 1 86 ? 3.583 -8.713 -7.157 1.00 86.12 86 ARG A C 1
ATOM 644 O O . ARG A 1 86 ? 2.561 -8.744 -6.482 1.00 86.12 86 ARG A O 1
ATOM 651 N N . TRP A 1 87 ? 4.206 -7.571 -7.437 1.00 88.81 87 TRP A N 1
ATOM 652 C CA . TRP A 1 87 ? 3.716 -6.260 -6.978 1.00 88.81 87 TRP A CA 1
ATOM 653 C C . TRP A 1 87 ? 2.228 -6.014 -7.252 1.00 88.81 87 TRP A C 1
ATOM 655 O O . TRP A 1 87 ? 1.487 -5.660 -6.341 1.00 88.81 87 TRP A O 1
ATOM 665 N N . SER A 1 88 ? 1.779 -6.250 -8.487 1.00 87.94 88 SER A N 1
ATOM 666 C CA . SER A 1 88 ? 0.385 -6.008 -8.870 1.00 87.94 88 SER A CA 1
ATOM 667 C C . SER A 1 88 ? -0.609 -6.879 -8.101 1.00 87.94 88 SER A C 1
ATOM 669 O O . SER A 1 88 ? -1.720 -6.427 -7.850 1.00 87.94 88 SER A O 1
ATOM 671 N N . THR A 1 89 ? -0.224 -8.101 -7.717 1.00 91.62 89 THR A N 1
ATOM 672 C CA . THR A 1 89 ? -1.076 -8.995 -6.919 1.00 91.62 89 THR A CA 1
ATOM 673 C C . THR A 1 89 ? -1.243 -8.453 -5.508 1.00 91.62 89 THR A C 1
ATOM 675 O O . THR A 1 89 ? -2.373 -8.275 -5.076 1.00 91.62 89 THR A O 1
ATOM 678 N N . TYR A 1 90 ? -0.147 -8.091 -4.835 1.00 91.81 90 TYR A N 1
ATOM 679 C CA . TYR A 1 90 ? -0.222 -7.542 -3.477 1.00 91.81 90 TYR A CA 1
ATOM 680 C C . TYR A 1 90 ? -1.021 -6.237 -3.448 1.00 91.81 90 TYR A C 1
ATOM 682 O O . TYR A 1 90 ? -1.887 -6.047 -2.606 1.00 91.81 90 TYR A O 1
ATOM 690 N N . VAL A 1 91 ? -0.808 -5.350 -4.426 1.00 91.75 91 VAL A N 1
ATOM 691 C CA . VAL A 1 91 ? -1.592 -4.108 -4.540 1.00 91.75 91 VAL A CA 1
ATOM 692 C C . VAL A 1 91 ? -3.074 -4.396 -4.793 1.00 91.75 91 VAL A C 1
ATOM 694 O O . VAL A 1 91 ? -3.929 -3.670 -4.292 1.00 91.75 91 VAL A O 1
ATOM 697 N N . HIS A 1 92 ? -3.399 -5.436 -5.563 1.00 92.38 92 HIS A N 1
ATOM 698 C CA . HIS A 1 92 ? -4.785 -5.844 -5.777 1.00 92.38 92 HIS A CA 1
ATOM 699 C C . HIS A 1 92 ? -5.438 -6.348 -4.482 1.00 92.38 92 HIS A C 1
ATOM 701 O O . HIS A 1 92 ? -6.543 -5.914 -4.166 1.00 92.38 92 HIS A O 1
ATOM 707 N N . GLU A 1 93 ? -4.746 -7.185 -3.706 1.00 91.62 93 GLU A N 1
ATOM 708 C CA . GLU A 1 93 ? -5.248 -7.688 -2.419 1.00 91.62 93 GLU A CA 1
ATOM 709 C C . GLU A 1 93 ? -5.409 -6.560 -1.393 1.00 91.62 93 GLU A C 1
ATOM 711 O O . GLU A 1 93 ? -6.471 -6.427 -0.788 1.00 91.62 93 GLU A O 1
ATOM 716 N N . LEU A 1 94 ? -4.424 -5.664 -1.280 1.00 91.62 94 LEU A N 1
ATOM 717 C CA . LEU A 1 94 ? -4.485 -4.491 -0.399 1.00 91.62 94 LEU A CA 1
ATOM 718 C C . LEU A 1 94 ? -5.650 -3.547 -0.746 1.00 91.62 94 LEU A C 1
ATOM 720 O O . LEU A 1 94 ? -6.306 -3.014 0.147 1.00 91.62 94 LEU A O 1
ATOM 724 N N . ARG A 1 95 ? -5.961 -3.370 -2.036 1.00 93.44 95 ARG A N 1
ATOM 725 C CA . ARG A 1 95 ? -7.162 -2.631 -2.467 1.00 93.44 95 ARG A CA 1
ATOM 726 C C . ARG A 1 95 ? -8.451 -3.358 -2.101 1.00 93.44 95 ARG A C 1
ATOM 728 O O . ARG A 1 95 ? -9.423 -2.704 -1.739 1.00 93.44 95 ARG A O 1
ATOM 735 N N . GLY A 1 96 ? -8.459 -4.688 -2.169 1.00 90.50 96 GLY A N 1
ATOM 736 C CA . GLY A 1 96 ? -9.571 -5.511 -1.689 1.00 90.50 96 GLY A CA 1
ATOM 737 C C . GLY A 1 96 ? -9.840 -5.336 -0.190 1.00 90.50 96 GLY A C 1
ATOM 738 O O . GLY A 1 96 ? -10.990 -5.409 0.228 1.00 90.50 96 GLY A O 1
ATOM 739 N N . MET A 1 97 ? -8.807 -5.021 0.598 1.00 89.25 97 MET A N 1
ATOM 740 C CA . MET A 1 97 ? -8.921 -4.666 2.022 1.00 89.25 97 MET A CA 1
ATOM 741 C C . MET A 1 97 ? -9.361 -3.210 2.263 1.00 89.25 97 MET A C 1
ATOM 743 O O . MET A 1 97 ? -9.455 -2.782 3.410 1.00 89.25 97 MET A O 1
ATOM 747 N N . GLY A 1 98 ? -9.609 -2.435 1.204 1.00 89.12 98 GLY A N 1
ATOM 748 C CA . GLY A 1 98 ? -10.069 -1.049 1.293 1.00 89.12 98 GLY A CA 1
ATOM 749 C C . GLY A 1 98 ? -8.961 0.003 1.300 1.00 89.12 98 GLY A C 1
ATOM 750 O O . GLY A 1 98 ? -9.268 1.186 1.412 1.00 89.12 98 GLY A O 1
ATOM 751 N N . ILE A 1 99 ? -7.683 -0.370 1.148 1.00 90.19 99 ILE A N 1
ATOM 752 C CA . ILE A 1 99 ? -6.593 0.616 1.116 1.00 90.19 99 ILE A CA 1
ATOM 753 C C . ILE A 1 99 ? -6.616 1.377 -0.216 1.00 90.19 99 ILE 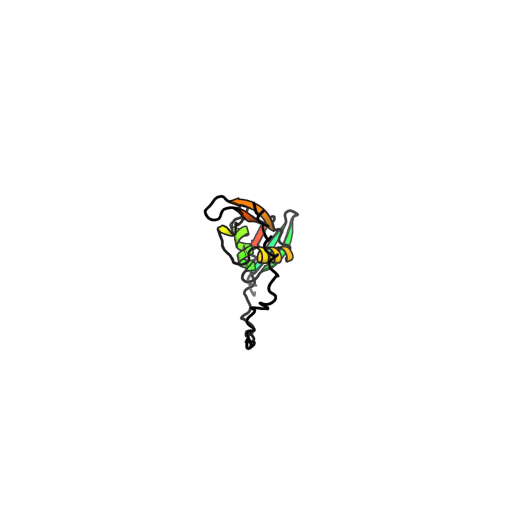A C 1
ATOM 755 O O . ILE A 1 99 ? -6.440 0.764 -1.280 1.00 90.19 99 ILE A O 1
ATOM 759 N N . PRO A 1 100 ? -6.751 2.714 -0.203 1.00 90.81 100 PRO A N 1
ATOM 760 C CA . PRO A 1 100 ? -6.699 3.504 -1.420 1.00 90.81 100 PRO A CA 1
ATOM 761 C C . PRO A 1 100 ? -5.243 3.655 -1.896 1.00 90.81 100 PRO A C 1
ATOM 763 O O . PRO A 1 100 ? -4.484 4.519 -1.452 1.00 90.81 100 PRO A O 1
ATOM 766 N N . ILE A 1 101 ? -4.846 2.783 -2.826 1.00 92.75 101 ILE A N 1
ATOM 767 C CA . ILE A 1 101 ? -3.534 2.810 -3.489 1.00 92.75 101 ILE A CA 1
ATOM 768 C C . ILE A 1 101 ? -3.705 3.327 -4.914 1.00 92.75 101 ILE A C 1
ATOM 770 O O . ILE A 1 101 ? -4.366 2.677 -5.732 1.00 92.75 101 ILE A O 1
ATOM 774 N N . ASN A 1 102 ? -3.051 4.436 -5.249 1.00 92.81 102 ASN A N 1
ATOM 775 C CA . ASN A 1 102 ? -3.018 4.962 -6.608 1.00 92.81 102 ASN A CA 1
ATOM 776 C C . ASN A 1 102 ? -1.931 4.264 -7.448 1.00 92.81 102 ASN A C 1
ATOM 778 O O . ASN A 1 102 ? -0.912 3.799 -6.929 1.00 92.81 102 ASN A O 1
ATOM 782 N N . THR A 1 103 ? -2.156 4.151 -8.758 1.00 93.81 103 THR A N 1
ATOM 783 C CA . THR A 1 103 ? -1.165 3.625 -9.706 1.00 93.81 103 THR A CA 1
ATOM 784 C C . THR A 1 103 ? -0.972 4.596 -10.850 1.00 93.81 103 THR A C 1
ATOM 786 O O . THR A 1 103 ? -1.842 4.749 -11.702 1.00 93.81 103 THR A O 1
ATOM 789 N N . GLU A 1 104 ? 0.208 5.197 -10.896 1.00 92.50 104 GLU A N 1
ATOM 790 C CA . GLU A 1 104 ? 0.609 6.099 -11.967 1.00 92.50 104 GLU A CA 1
ATOM 791 C C . GLU A 1 104 ? 1.591 5.388 -12.892 1.00 92.50 104 GLU A C 1
ATOM 793 O O . GLU A 1 104 ? 2.601 4.842 -12.447 1.00 92.50 104 GLU A O 1
ATOM 798 N N . MET A 1 105 ? 1.313 5.401 -14.193 1.00 91.44 105 MET A N 1
ATOM 799 C CA . MET A 1 105 ? 2.259 4.901 -15.187 1.00 91.44 105 MET A CA 1
ATOM 800 C C . MET A 1 105 ? 3.244 6.011 -15.542 1.00 91.44 105 MET A C 1
ATOM 802 O O . MET A 1 105 ? 2.848 7.068 -16.029 1.00 91.44 105 MET A O 1
ATOM 806 N N . PHE A 1 106 ? 4.535 5.765 -15.331 1.00 85.50 106 PHE A N 1
ATOM 807 C CA . PHE A 1 106 ? 5.599 6.715 -15.645 1.00 85.50 106 PHE A CA 1
ATOM 808 C C . PHE A 1 106 ? 6.608 6.114 -16.625 1.00 85.50 106 PHE A C 1
ATOM 810 O O . PHE A 1 106 ? 6.978 4.942 -16.526 1.00 85.50 106 PHE A O 1
ATOM 817 N N . SER A 1 107 ? 7.075 6.933 -17.566 1.00 88.19 107 SER A N 1
ATOM 818 C CA . SER A 1 107 ? 8.104 6.551 -18.534 1.00 88.19 107 SER A CA 1
ATOM 819 C C . SER A 1 107 ? 9.490 6.611 -17.896 1.00 88.19 107 SER A C 1
ATOM 821 O O . SER A 1 107 ? 9.998 7.688 -17.596 1.00 88.19 107 SER A O 1
ATOM 823 N N . TYR A 1 108 ? 10.130 5.460 -17.712 1.00 83.19 108 TYR A N 1
ATOM 824 C CA . TYR A 1 108 ? 11.504 5.367 -17.227 1.00 83.19 108 TYR A CA 1
ATOM 825 C C . TYR A 1 108 ? 12.464 5.176 -18.405 1.00 83.19 108 TYR A C 1
ATOM 827 O O . TYR A 1 108 ? 12.222 4.351 -19.283 1.00 83.19 108 TYR A O 1
ATOM 835 N N . SER A 1 109 ? 13.564 5.926 -18.419 1.00 83.56 109 SER A N 1
ATOM 836 C CA . SER A 1 109 ? 14.581 5.901 -19.482 1.00 83.56 109 SER A CA 1
ATOM 837 C C . SER A 1 109 ? 15.912 5.270 -19.047 1.00 83.56 109 SER A C 1
ATOM 839 O O . SER A 1 109 ? 16.917 5.429 -19.733 1.00 83.56 109 SER A O 1
ATOM 841 N N . GLY A 1 110 ? 15.947 4.573 -17.904 1.00 83.56 110 GLY A N 1
ATOM 842 C CA . GLY A 1 110 ? 17.149 3.882 -17.422 1.00 83.56 110 GLY A CA 1
ATOM 843 C C . GLY A 1 110 ? 17.401 2.536 -18.112 1.00 83.56 110 GLY A C 1
ATOM 844 O O . GLY A 1 110 ? 16.827 2.237 -19.154 1.00 83.56 110 GLY A O 1
ATOM 845 N N . ALA A 1 111 ? 18.236 1.695 -17.489 1.00 83.50 111 ALA A N 1
ATOM 846 C CA . ALA A 1 111 ? 18.658 0.395 -18.034 1.00 83.50 111 ALA A CA 1
ATOM 847 C C . ALA A 1 111 ? 17.496 -0.557 -18.384 1.00 83.50 111 ALA A C 1
ATOM 849 O O . ALA A 1 111 ? 17.634 -1.408 -19.256 1.00 83.50 111 ALA A O 1
ATOM 850 N N . TYR A 1 112 ? 16.348 -0.382 -17.729 1.00 81.19 112 TYR A N 1
ATOM 851 C CA . TYR A 1 112 ? 15.103 -1.071 -18.053 1.00 81.19 112 TYR A CA 1
ATOM 852 C C . TYR A 1 112 ? 14.069 -0.037 -18.491 1.00 81.19 112 TYR A C 1
ATOM 854 O O . TYR A 1 112 ? 13.187 0.349 -17.722 1.00 81.19 112 TYR A O 1
ATOM 862 N N . SER A 1 113 ? 14.234 0.489 -19.701 1.00 83.44 113 SER A N 1
ATOM 863 C CA . SER A 1 113 ? 13.359 1.530 -20.225 1.00 83.44 113 SER A CA 1
ATOM 864 C C . SER A 1 113 ? 11.944 1.009 -20.499 1.00 83.44 113 SER A C 1
ATOM 866 O O . SER A 1 113 ? 11.732 -0.179 -20.740 1.00 83.44 113 SER A O 1
ATOM 868 N N . GLY A 1 114 ? 10.957 1.900 -20.417 1.00 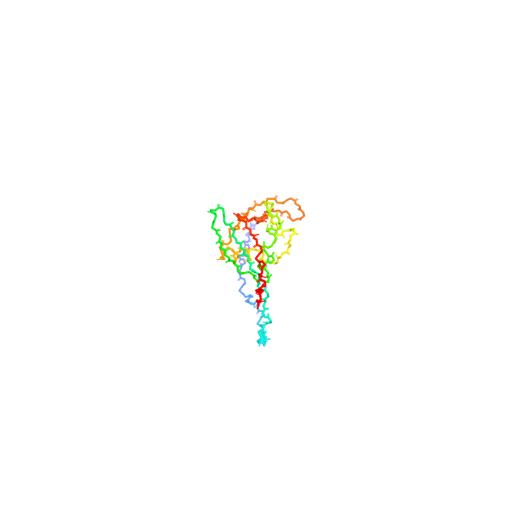87.81 114 GLY A N 1
ATOM 869 C CA . GLY A 1 114 ? 9.549 1.570 -20.647 1.00 87.81 114 GLY A CA 1
ATOM 870 C C . GLY A 1 114 ? 8.609 2.245 -19.655 1.00 87.81 114 GLY A C 1
ATOM 871 O O . GLY A 1 114 ? 9.010 3.126 -18.892 1.00 87.81 114 GLY A O 1
ATOM 872 N N . HIS A 1 115 ? 7.344 1.829 -19.671 1.00 87.88 115 HIS A N 1
ATOM 873 C CA . HIS A 1 115 ? 6.333 2.310 -18.735 1.00 87.88 115 HIS A CA 1
ATOM 874 C C . HIS A 1 115 ? 6.330 1.449 -17.476 1.00 87.88 115 HIS A C 1
ATOM 876 O O . HIS A 1 115 ? 6.050 0.253 -17.533 1.00 87.88 115 HIS A O 1
ATOM 882 N N . HIS A 1 116 ? 6.614 2.072 -16.337 1.00 88.19 116 HIS A N 1
ATOM 883 C CA . HIS A 1 116 ? 6.613 1.415 -15.034 1.00 88.19 116 HIS A CA 1
ATOM 884 C C . HIS A 1 116 ? 5.507 1.985 -14.163 1.00 88.19 116 HIS A C 1
ATOM 886 O O . HIS A 1 116 ? 5.201 3.175 -14.234 1.00 88.19 116 HIS A O 1
ATOM 892 N N . ALA A 1 117 ? 4.936 1.134 -13.318 1.00 89.81 117 ALA A N 1
ATOM 893 C CA . ALA A 1 117 ? 3.982 1.566 -12.314 1.00 89.81 117 ALA A CA 1
ATOM 894 C C . ALA A 1 117 ? 4.703 2.263 -11.154 1.00 89.81 117 ALA A C 1
ATOM 896 O O . ALA A 1 117 ? 5.744 1.803 -10.676 1.00 89.81 117 ALA A O 1
ATOM 897 N N . ARG A 1 118 ? 4.121 3.355 -10.672 1.00 91.69 118 ARG A N 1
ATOM 898 C CA . ARG A 1 118 ? 4.406 3.956 -9.375 1.00 91.69 118 ARG A CA 1
ATOM 899 C C . ARG A 1 118 ? 3.177 3.785 -8.496 1.00 91.69 118 ARG A C 1
ATOM 901 O O . ARG A 1 118 ? 2.080 4.158 -8.901 1.00 91.69 118 ARG A O 1
ATOM 908 N N . TYR A 1 119 ? 3.380 3.242 -7.305 1.00 92.50 119 TYR A N 1
ATOM 909 C CA . TYR A 1 119 ? 2.339 3.061 -6.303 1.00 92.50 119 TYR A CA 1
ATOM 910 C C . TYR A 1 119 ? 2.470 4.124 -5.216 1.00 92.50 119 TYR A C 1
ATOM 912 O O . TYR A 1 119 ? 3.529 4.243 -4.599 1.00 92.50 119 TYR A O 1
ATOM 920 N N . THR A 1 120 ? 1.407 4.881 -4.976 1.00 91.88 120 THR A N 1
ATOM 921 C CA . THR A 1 120 ? 1.316 5.892 -3.910 1.00 91.88 120 THR A CA 1
ATOM 922 C C . THR A 1 120 ? 0.101 5.600 -3.037 1.00 91.88 120 THR A C 1
ATOM 924 O O . THR A 1 120 ? -0.920 5.119 -3.529 1.00 91.88 120 THR A O 1
ATOM 927 N N . LEU A 1 121 ? 0.207 5.864 -1.734 1.00 92.75 121 LEU A N 1
ATOM 928 C CA . LEU A 1 121 ? -0.946 5.815 -0.837 1.00 92.75 121 LEU A CA 1
ATOM 929 C C . LEU A 1 121 ? -1.713 7.134 -0.951 1.00 92.75 121 LEU A C 1
ATOM 931 O O . LEU A 1 121 ? -1.109 8.202 -0.868 1.00 92.75 121 LEU A O 1
ATOM 935 N N . ALA A 1 122 ? -3.029 7.048 -1.136 1.00 90.25 122 ALA A N 1
ATOM 936 C CA . ALA A 1 122 ? -3.941 8.194 -1.067 1.00 90.25 122 ALA A CA 1
ATOM 937 C C . ALA A 1 122 ? -4.554 8.357 0.341 1.00 90.25 122 ALA A C 1
ATOM 939 O O . ALA A 1 122 ? -5.525 9.078 0.539 1.00 90.25 122 ALA A O 1
ATOM 940 N N . CYS A 1 123 ? -3.989 7.667 1.329 1.00 89.81 123 CYS A N 1
ATOM 941 C CA . CYS A 1 123 ? -4.391 7.683 2.729 1.00 89.81 123 CYS A CA 1
ATOM 942 C C . CYS A 1 123 ? -3.159 7.740 3.630 1.00 89.81 123 CYS A C 1
ATOM 944 O O . CYS A 1 123 ? -2.058 7.360 3.215 1.00 89.81 123 CYS A O 1
ATOM 946 N N . ASP A 1 124 ? -3.367 8.134 4.882 1.00 89.81 124 ASP A N 1
ATOM 947 C CA . ASP A 1 124 ? -2.375 7.906 5.927 1.00 89.81 124 ASP A CA 1
ATOM 948 C C . ASP A 1 124 ? -2.508 6.475 6.457 1.00 89.81 124 ASP A C 1
ATOM 950 O O . ASP A 1 124 ? -3.616 5.983 6.685 1.00 89.81 124 ASP A O 1
ATOM 954 N N . VAL A 1 125 ? -1.378 5.792 6.623 1.00 89.75 125 VAL A N 1
ATOM 955 C CA . VAL A 1 125 ? -1.329 4.431 7.161 1.00 89.75 125 VAL A CA 1
ATOM 956 C C . VAL A 1 125 ? -0.328 4.409 8.299 1.00 89.75 125 VAL A C 1
ATOM 958 O O . VAL A 1 125 ? 0.864 4.647 8.096 1.00 89.75 125 VAL A O 1
ATOM 961 N N . SER A 1 126 ? -0.806 4.059 9.485 1.00 89.19 126 SER A N 1
ATOM 962 C CA . SER A 1 126 ? -0.009 3.982 10.704 1.00 89.19 126 SER A CA 1
ATOM 963 C C . SER A 1 126 ? -0.050 2.567 11.278 1.00 89.19 126 SER A C 1
ATOM 965 O O . SER A 1 126 ? -1.096 1.922 11.310 1.00 89.19 126 SER A O 1
ATOM 967 N N . LEU A 1 127 ? 1.097 2.061 11.732 1.00 87.00 127 LEU A N 1
ATOM 968 C CA . LEU A 1 127 ? 1.172 0.771 12.420 1.00 87.00 127 LEU A CA 1
ATOM 969 C C . LEU A 1 127 ? 0.486 0.878 13.784 1.00 87.00 127 LEU A C 1
ATOM 971 O O . LEU A 1 127 ? 0.806 1.763 14.578 1.00 87.00 127 LEU A O 1
ATOM 975 N N . SER A 1 128 ? -0.427 -0.045 14.068 1.00 80.81 128 SER A N 1
ATOM 976 C CA . SER A 1 128 ? -1.028 -0.170 15.388 1.00 80.81 128 SER A CA 1
ATOM 977 C C . SER A 1 128 ? -0.106 -1.031 16.249 1.00 80.81 128 SER A C 1
ATOM 979 O O . SER A 1 128 ? 0.084 -2.224 16.001 1.00 80.81 128 SER A O 1
ATOM 981 N N . VAL A 1 129 ? 0.537 -0.415 17.242 1.00 68.56 129 VAL A N 1
ATOM 982 C CA . VAL A 1 129 ? 1.282 -1.169 18.252 1.00 68.56 129 VAL A CA 1
ATOM 983 C C . VAL A 1 129 ? 0.237 -1.851 19.127 1.00 68.56 129 VAL A C 1
ATOM 985 O O . VAL A 1 129 ? -0.590 -1.167 19.725 1.00 68.56 129 VAL A O 1
ATOM 988 N N . LEU A 1 130 ? 0.256 -3.188 19.195 1.00 56.78 130 LEU A N 1
ATOM 989 C CA . LEU A 1 130 ? -0.516 -3.933 20.189 1.00 56.78 130 LEU A CA 1
ATOM 990 C C . LEU A 1 130 ? -0.148 -3.372 21.564 1.00 56.78 130 LEU A C 1
ATOM 992 O O . LEU A 1 130 ? 0.931 -3.651 22.081 1.00 56.78 130 LEU A O 1
ATOM 996 N N . GLN A 1 131 ? -1.017 -2.537 22.126 1.00 45.97 131 GLN A N 1
ATOM 997 C CA . GLN A 1 131 ? -0.834 -2.022 23.468 1.00 45.97 131 GLN A CA 1
ATOM 998 C C . GLN A 1 131 ? -0.933 -3.227 24.399 1.00 45.97 131 GLN A C 1
ATOM 1000 O O . GLN A 1 131 ? -2.003 -3.827 24.535 1.00 45.97 131 GLN A O 1
ATOM 1005 N N . GLU A 1 132 ? 0.200 -3.644 24.968 1.00 47.66 132 GLU A N 1
ATOM 1006 C CA . GLU A 1 132 ? 0.224 -4.709 25.961 1.00 47.66 132 GLU A CA 1
ATOM 1007 C C . GLU A 1 132 ? -0.749 -4.307 27.067 1.00 47.66 132 GLU A C 1
ATOM 1009 O O . GLU A 1 132 ? -0.592 -3.265 27.706 1.00 47.66 132 GLU A O 1
ATOM 1014 N N . ARG A 1 133 ? -1.815 -5.096 27.241 1.00 44.44 133 ARG A N 1
ATOM 1015 C CA . ARG A 1 133 ? -2.769 -4.898 28.328 1.00 44.44 133 ARG A CA 1
ATOM 1016 C C . ARG A 1 133 ? -1.975 -4.994 29.625 1.00 44.44 133 ARG A C 1
ATOM 1018 O O . ARG A 1 133 ? -1.618 -6.092 30.039 1.00 44.44 133 ARG A O 1
ATOM 1025 N N . SER A 1 134 ? -1.688 -3.854 30.248 1.00 41.94 134 SER A N 1
ATOM 1026 C CA . SER A 1 134 ? -1.172 -3.813 31.608 1.00 41.94 134 SER A CA 1
ATOM 1027 C C . SER A 1 134 ? -2.238 -4.446 32.498 1.00 41.94 134 SER A C 1
ATOM 1029 O O . SER A 1 134 ? -3.307 -3.873 32.706 1.00 41.94 134 SER A O 1
ATOM 1031 N N . ALA A 1 135 ? -1.991 -5.682 32.929 1.00 44.03 135 ALA A N 1
ATOM 1032 C CA . ALA A 1 135 ? -2.754 -6.302 33.995 1.00 44.03 135 ALA A CA 1
ATOM 1033 C C . ALA A 1 135 ? -2.469 -5.505 35.275 1.00 44.03 135 ALA A C 1
ATOM 1035 O O . ALA A 1 135 ? -1.306 -5.320 35.634 1.00 44.03 135 ALA A O 1
ATOM 1036 N N . ALA A 1 136 ? -3.536 -4.967 35.867 1.00 47.75 136 ALA A N 1
ATOM 1037 C CA . ALA A 1 136 ? -3.528 -4.311 37.170 1.00 47.75 136 ALA A CA 1
ATOM 1038 C C . ALA A 1 136 ? -3.327 -5.326 38.302 1.00 47.75 136 ALA A C 1
ATOM 1040 O O . ALA A 1 136 ? -3.754 -6.492 38.120 1.00 47.75 136 ALA A O 1
#

Radius of gyration: 27.88 Å; chains: 1; bounding box: 31×50×119 Å

Secondary structure (DSSP, 8-state):
------PPPPPPPPPP------------------------EEEEEEE-TT--EEEEEEEHHHHHHHHHHHHHGGG-B-TTTS--TTHHHHHHHHHHTT--EEEEEEEE-SSS-EEEEEEEESSEEEE---------